Protein AF-A0A132MVW5-F1 (afdb_monomer)

Secondary structure (DSSP, 8-state):
--HHHHHHHHHHHHHHHHHHHT----------TTT---SPPPHHHHHIIIIIHHHHHHHHHHHHHHHHHHHT-PPP-TTS---SPP--TT--SS-HHHHHHTPPPPS---------

Organism: NCBI:txid1469144

Radius of gyration: 46.44 Å; Cα contacts (8 Å, |Δi|>4): 13; chains: 1; bounding box: 76×49×119 Å

Structure (mmCIF, N/CA/C/O backbone):
data_AF-A0A132MVW5-F1
#
_entry.id   AF-A0A132MVW5-F1
#
loop_
_atom_site.group_PDB
_atom_site.id
_atom_site.type_symbol
_atom_site.label_atom_id
_atom_site.label_alt_id
_atom_site.label_comp_id
_atom_site.label_asym_id
_atom_site.label_entity_id
_atom_site.label_seq_id
_atom_site.pdbx_PDB_ins_code
_atom_site.Cartn_x
_atom_site.Cartn_y
_atom_site.Cartn_z
_atom_site.occupancy
_atom_site.B_iso_or_equiv
_atom_site.auth_seq_id
_atom_site.auth_comp_id
_atom_site.auth_asym_id
_atom_site.auth_atom_id
_atom_site.pdbx_PDB_model_num
ATOM 1 N N . MET A 1 1 ? 34.521 35.990 -71.443 1.00 56.56 1 MET A N 1
ATOM 2 C CA . MET A 1 1 ? 35.050 36.229 -70.077 1.00 56.56 1 MET A CA 1
ATOM 3 C C . MET A 1 1 ? 36.334 37.039 -70.180 1.00 56.56 1 MET A C 1
ATOM 5 O O . MET A 1 1 ? 37.123 36.761 -71.072 1.00 56.56 1 MET A O 1
ATOM 9 N N . THR A 1 2 ? 36.550 38.040 -69.322 1.00 71.19 2 THR A N 1
ATOM 10 C CA . THR A 1 2 ? 37.822 38.785 -69.290 1.00 71.19 2 THR A CA 1
ATOM 11 C C . THR A 1 2 ? 38.883 37.978 -68.530 1.00 71.19 2 THR A C 1
ATOM 13 O O . THR A 1 2 ? 38.567 37.282 -67.565 1.00 71.19 2 THR A O 1
ATOM 16 N N . THR A 1 3 ? 40.149 38.067 -68.938 1.00 74.81 3 THR A N 1
ATOM 17 C CA . THR A 1 3 ? 41.284 37.317 -68.356 1.00 74.81 3 THR A CA 1
ATOM 18 C C . THR A 1 3 ? 41.433 37.502 -66.839 1.00 74.81 3 THR A C 1
ATOM 20 O O . THR A 1 3 ? 41.779 36.563 -66.124 1.00 74.81 3 THR A O 1
ATOM 23 N N . ARG A 1 4 ? 41.075 38.682 -66.314 1.00 80.12 4 ARG A N 1
ATOM 24 C CA . ARG A 1 4 ? 41.049 38.977 -64.868 1.00 80.12 4 ARG A CA 1
ATOM 25 C C . ARG A 1 4 ? 40.027 38.139 -64.093 1.00 80.12 4 ARG A C 1
ATOM 27 O O . ARG A 1 4 ? 40.297 37.761 -62.957 1.00 80.12 4 ARG A O 1
ATOM 34 N N . ASN A 1 5 ? 38.883 37.825 -64.697 1.00 79.88 5 ASN A N 1
ATOM 35 C CA . ASN A 1 5 ? 37.857 37.007 -64.051 1.00 79.88 5 ASN A CA 1
ATOM 36 C C . ASN A 1 5 ? 38.254 35.522 -64.052 1.00 79.88 5 ASN A C 1
ATOM 38 O O . ASN A 1 5 ? 37.973 34.826 -63.082 1.00 79.88 5 ASN A O 1
ATOM 42 N N . ALA A 1 6 ? 38.975 35.066 -65.083 1.00 84.06 6 ALA A N 1
ATOM 43 C CA . ALA A 1 6 ? 39.521 33.708 -65.143 1.00 84.06 6 ALA A CA 1
ATOM 44 C C . ALA A 1 6 ? 40.602 33.465 -64.071 1.00 84.06 6 ALA A C 1
ATOM 46 O O . ALA A 1 6 ? 40.559 32.452 -63.381 1.00 84.06 6 ALA A O 1
ATOM 47 N N . LEU A 1 7 ? 41.516 34.422 -63.862 1.00 87.00 7 LEU A N 1
ATOM 48 C CA . LEU A 1 7 ? 42.544 34.338 -62.811 1.00 87.00 7 LEU A CA 1
ATOM 49 C C . LEU A 1 7 ? 41.946 34.300 -61.398 1.00 87.00 7 LEU A C 1
ATOM 51 O O . LEU A 1 7 ? 42.381 33.514 -60.561 1.00 87.00 7 LEU A O 1
ATOM 55 N N . ARG A 1 8 ? 40.916 35.112 -61.132 1.00 88.81 8 ARG A N 1
ATOM 56 C CA . ARG A 1 8 ? 40.212 35.105 -59.839 1.00 88.81 8 ARG A CA 1
ATOM 57 C C . ARG A 1 8 ? 39.484 33.786 -59.597 1.00 88.81 8 ARG A C 1
ATOM 59 O O . ARG A 1 8 ? 39.580 33.241 -58.504 1.00 88.81 8 ARG A O 1
ATOM 66 N N . ALA A 1 9 ? 38.809 33.256 -60.618 1.00 88.56 9 ALA A N 1
ATOM 67 C CA . ALA A 1 9 ? 38.153 31.956 -60.531 1.00 88.56 9 ALA A CA 1
ATOM 68 C C . ALA A 1 9 ? 39.164 30.831 -60.263 1.00 88.56 9 ALA A C 1
ATOM 70 O O . ALA A 1 9 ? 38.914 29.993 -59.404 1.00 88.56 9 ALA A O 1
ATOM 71 N N . ALA A 1 10 ? 40.325 30.855 -60.926 1.00 87.12 10 ALA A N 1
ATOM 72 C CA . ALA A 1 10 ? 41.385 29.872 -60.719 1.00 87.12 10 ALA A CA 1
ATOM 73 C C . ALA A 1 10 ? 41.960 29.917 -59.295 1.00 87.12 10 ALA A C 1
ATOM 75 O O . ALA A 1 10 ? 42.135 28.869 -58.684 1.00 87.12 10 ALA A O 1
ATOM 76 N N . VAL A 1 11 ? 42.194 31.108 -58.735 1.00 92.12 11 VAL A N 1
ATOM 77 C CA . VAL A 1 11 ? 42.669 31.258 -57.347 1.00 92.12 11 VAL A CA 1
ATOM 78 C C . VAL A 1 11 ? 41.636 30.753 -56.338 1.00 92.12 11 VAL A C 1
ATOM 80 O O . VAL A 1 11 ? 42.003 30.067 -55.389 1.00 92.12 11 VAL A O 1
ATOM 83 N N . VAL A 1 12 ? 40.347 31.040 -56.547 1.00 91.31 12 VAL A N 1
ATOM 84 C 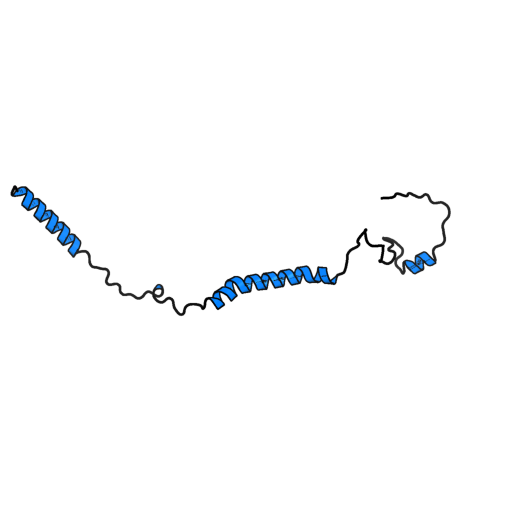CA . VAL A 1 12 ? 39.275 30.565 -55.655 1.00 91.31 12 VAL A CA 1
ATOM 85 C C . VAL A 1 12 ? 39.130 29.045 -55.727 1.00 91.31 12 VAL A C 1
ATOM 87 O O . VAL A 1 12 ? 39.043 28.395 -54.689 1.00 91.31 12 VAL A O 1
ATOM 90 N N . LEU A 1 13 ? 39.164 28.469 -56.931 1.00 90.62 13 LEU A N 1
ATOM 91 C CA . LEU A 1 13 ? 39.148 27.017 -57.121 1.00 90.62 13 LEU A CA 1
ATOM 92 C C . LEU A 1 13 ? 40.379 26.347 -56.509 1.00 90.62 13 LEU A C 1
ATOM 94 O O . LEU A 1 13 ? 40.232 25.329 -55.842 1.00 90.62 13 LEU A O 1
ATOM 98 N N . ALA A 1 14 ? 41.569 26.928 -56.676 1.00 90.50 14 ALA A N 1
ATOM 99 C CA . ALA A 1 14 ? 42.797 26.400 -56.090 1.00 90.50 14 ALA A CA 1
ATOM 100 C C . ALA A 1 14 ? 42.767 26.469 -54.556 1.00 90.50 14 ALA A C 1
ATOM 102 O O . ALA A 1 14 ? 43.131 25.502 -53.895 1.00 90.50 14 ALA A O 1
ATOM 103 N N . GLY A 1 15 ? 42.280 27.576 -53.986 1.00 89.38 15 GLY A N 1
ATOM 104 C CA . GLY A 1 15 ? 42.113 27.731 -52.541 1.00 89.38 15 GLY A CA 1
ATOM 105 C C . GLY A 1 15 ? 41.093 26.752 -51.961 1.00 89.38 15 GLY A C 1
ATOM 106 O O . GLY A 1 15 ? 41.371 26.098 -50.962 1.00 89.38 15 GLY A O 1
ATOM 107 N N . ALA A 1 16 ? 39.938 26.590 -52.611 1.00 86.88 16 ALA A N 1
ATOM 108 C CA . ALA A 1 16 ? 38.923 25.624 -52.195 1.00 86.88 16 ALA A CA 1
ATOM 109 C C . ALA A 1 16 ? 39.427 24.176 -52.310 1.00 86.88 16 ALA A C 1
ATOM 111 O O . ALA A 1 16 ? 39.221 23.384 -51.392 1.00 86.88 16 ALA A O 1
ATOM 112 N N . ALA A 1 17 ? 40.131 23.844 -53.396 1.00 87.44 17 ALA A N 1
ATOM 113 C CA . ALA A 1 17 ? 40.730 22.528 -53.586 1.00 87.44 17 ALA A CA 1
ATOM 114 C C . ALA A 1 17 ? 41.814 22.234 -52.539 1.00 87.44 17 ALA A C 1
ATOM 116 O O . ALA A 1 17 ? 41.859 21.127 -52.011 1.00 87.44 17 ALA A O 1
ATOM 117 N N . LEU A 1 18 ? 42.648 23.219 -52.189 1.00 86.50 18 LEU A N 1
ATOM 118 C CA . LEU A 1 18 ? 43.679 23.062 -51.164 1.00 86.50 18 LEU A CA 1
ATOM 119 C C . LEU A 1 18 ? 43.066 22.877 -49.768 1.00 86.50 18 LEU A C 1
ATOM 121 O O . LEU A 1 18 ? 43.490 21.995 -49.027 1.00 86.50 18 LEU A O 1
ATOM 125 N N . SER A 1 19 ? 42.032 23.652 -49.428 1.00 84.25 19 SER A N 1
ATOM 126 C CA . SER A 1 19 ? 41.292 23.498 -48.169 1.00 84.25 19 SER A CA 1
ATOM 127 C C . SER A 1 19 ? 40.604 22.136 -48.070 1.00 84.25 19 SER A C 1
ATOM 129 O O . SER A 1 19 ? 40.644 21.503 -47.018 1.00 84.25 19 SER A O 1
ATOM 131 N N . ALA A 1 20 ? 40.017 21.655 -49.169 1.00 82.94 20 ALA A N 1
ATOM 132 C CA . ALA A 1 20 ? 39.430 20.321 -49.229 1.00 82.94 20 ALA A CA 1
ATOM 133 C C . ALA A 1 20 ? 40.499 19.221 -49.098 1.00 82.94 20 ALA A C 1
ATOM 135 O O . ALA A 1 20 ? 40.275 18.241 -48.397 1.00 82.94 20 ALA A O 1
ATOM 136 N N . ALA A 1 21 ? 41.678 19.400 -49.703 1.00 79.75 21 ALA A N 1
ATOM 137 C CA . ALA A 1 21 ? 42.785 18.445 -49.618 1.00 79.75 21 ALA A CA 1
ATOM 138 C C . ALA A 1 21 ? 43.428 18.364 -48.220 1.00 79.75 21 ALA A C 1
ATOM 140 O O . ALA A 1 21 ? 43.995 17.333 -47.873 1.00 79.75 21 ALA A O 1
ATOM 141 N N . MET A 1 22 ? 43.334 19.426 -47.414 1.00 82.00 22 MET A N 1
ATOM 142 C CA . MET A 1 22 ? 43.801 19.447 -46.019 1.00 82.00 22 MET A CA 1
ATOM 143 C C . MET A 1 22 ? 42.776 18.854 -45.035 1.00 82.00 22 MET A C 1
ATOM 145 O O . MET A 1 22 ? 43.085 18.677 -43.857 1.00 82.00 22 MET A O 1
ATOM 149 N N . THR A 1 23 ? 41.562 18.528 -45.499 1.00 78.00 23 THR A N 1
ATOM 150 C CA . THR A 1 23 ? 40.564 17.790 -44.718 1.00 78.00 23 THR A CA 1
ATOM 151 C C . THR A 1 23 ? 40.891 16.296 -44.792 1.00 78.00 23 THR A C 1
ATOM 153 O O . THR A 1 23 ? 40.459 15.556 -45.672 1.00 78.00 23 THR A O 1
ATOM 156 N N . SER A 1 24 ? 41.738 15.832 -43.876 1.00 70.00 24 SER A N 1
ATOM 157 C CA . SER A 1 24 ? 41.911 14.394 -43.671 1.00 70.00 24 SER A CA 1
ATOM 158 C C . SER A 1 24 ? 40.653 13.854 -42.982 1.00 70.00 24 SER A C 1
ATOM 160 O O . SER A 1 24 ? 40.284 14.387 -41.932 1.00 70.00 24 SER A O 1
ATOM 162 N N . PRO A 1 25 ? 39.979 12.814 -43.509 1.00 73.44 25 PRO A N 1
ATOM 163 C CA . PRO A 1 25 ? 38.924 12.155 -42.751 1.00 73.44 25 PRO A CA 1
ATOM 164 C C . PRO A 1 25 ? 39.531 11.587 -41.462 1.00 73.44 25 PRO A C 1
ATOM 166 O O . PRO A 1 25 ? 40.652 11.073 -41.459 1.00 73.44 25 PRO A O 1
ATOM 169 N N . ALA A 1 26 ? 38.804 11.693 -40.350 1.00 69.81 26 ALA A N 1
ATOM 170 C CA . ALA A 1 26 ? 39.217 11.086 -39.094 1.00 69.81 26 ALA A CA 1
ATOM 171 C C . ALA A 1 26 ? 39.155 9.557 -39.242 1.00 69.81 26 ALA A C 1
ATOM 173 O O . ALA A 1 26 ? 38.108 8.944 -39.061 1.00 69.81 26 ALA A O 1
ATOM 174 N N . PHE A 1 27 ? 40.280 8.931 -39.591 1.00 66.12 27 PHE A N 1
ATOM 175 C CA . PHE A 1 27 ? 40.445 7.474 -39.641 1.00 66.12 27 PHE A CA 1
ATOM 176 C C . PHE A 1 27 ? 40.552 6.863 -38.230 1.00 66.12 27 PHE A C 1
ATOM 178 O O . PHE A 1 27 ? 41.430 6.049 -37.951 1.00 66.12 27 PHE A O 1
ATOM 185 N N . ALA A 1 28 ? 39.670 7.264 -37.316 1.00 64.25 28 ALA A N 1
ATOM 186 C CA . ALA A 1 28 ? 39.568 6.690 -35.984 1.00 64.25 28 ALA A CA 1
ATOM 187 C C . ALA A 1 28 ? 38.532 5.560 -36.008 1.00 64.25 28 ALA A C 1
ATOM 189 O O . ALA A 1 28 ? 37.385 5.743 -35.626 1.00 64.25 28 ALA A O 1
ATOM 190 N N . LEU A 1 29 ? 38.941 4.371 -36.459 1.00 64.44 29 LEU A N 1
ATOM 191 C CA . LEU A 1 29 ? 38.197 3.124 -36.223 1.00 64.44 29 LEU A CA 1
ATOM 192 C C . LEU A 1 29 ? 38.550 2.544 -34.837 1.00 64.44 29 LEU A C 1
ATOM 194 O O . LEU A 1 29 ? 38.825 1.349 -34.691 1.00 64.44 29 LEU A O 1
ATOM 198 N N . VAL A 1 30 ? 38.606 3.411 -33.824 1.00 70.19 30 VAL A N 1
ATOM 199 C CA . VAL A 1 30 ? 38.718 2.996 -32.423 1.00 70.19 30 VAL A CA 1
ATOM 200 C C . VAL A 1 30 ? 37.324 2.534 -32.033 1.00 70.19 30 VAL A C 1
ATOM 202 O O . VAL A 1 30 ? 36.421 3.360 -31.991 1.00 70.19 30 VAL A O 1
ATOM 205 N N . ARG A 1 31 ? 37.141 1.221 -31.837 1.00 72.69 31 ARG A N 1
ATOM 206 C CA . ARG A 1 31 ? 35.920 0.723 -31.196 1.00 72.69 31 ARG A CA 1
ATOM 207 C C . ARG A 1 31 ? 35.940 1.288 -29.785 1.00 72.69 31 ARG A C 1
ATOM 209 O O . ARG A 1 31 ? 36.885 1.005 -29.049 1.00 72.69 31 ARG A O 1
ATOM 216 N N . ASP A 1 32 ? 34.974 2.137 -29.481 1.00 75.75 32 ASP A N 1
ATOM 217 C CA . ASP A 1 32 ? 34.756 2.630 -28.130 1.00 75.75 32 ASP A CA 1
ATOM 218 C C . ASP A 1 32 ? 34.055 1.534 -27.320 1.00 75.75 32 ASP A C 1
ATOM 220 O O . ASP A 1 32 ? 33.314 0.725 -27.879 1.00 75.75 32 ASP A O 1
ATOM 224 N N . ASP A 1 33 ? 34.240 1.500 -26.002 1.00 71.69 33 ASP A N 1
ATOM 225 C CA . ASP A 1 33 ? 33.496 0.564 -25.145 1.00 71.69 33 ASP A CA 1
ATOM 226 C C . ASP A 1 33 ? 31.978 0.849 -25.203 1.00 71.69 33 ASP A C 1
ATOM 228 O O . ASP A 1 33 ? 31.163 -0.009 -24.876 1.00 71.69 33 ASP A O 1
ATOM 232 N N . GLY A 1 34 ? 31.584 2.040 -25.674 1.00 73.00 34 GLY A N 1
ATOM 233 C CA . GLY A 1 34 ? 30.204 2.384 -26.020 1.00 73.00 34 GLY A CA 1
ATOM 234 C C . GLY A 1 34 ? 29.680 1.777 -27.332 1.00 73.00 34 GLY A C 1
ATOM 235 O O . GLY A 1 34 ? 28.466 1.787 -27.540 1.00 73.00 34 GLY A O 1
ATOM 236 N N . ASP A 1 35 ? 30.550 1.241 -28.199 1.00 81.00 35 ASP A N 1
ATOM 237 C CA . ASP A 1 35 ? 30.164 0.576 -29.456 1.00 81.00 35 ASP A CA 1
ATOM 238 C C . ASP A 1 35 ? 29.753 -0.890 -29.249 1.00 81.00 35 ASP A C 1
ATOM 240 O O . ASP A 1 35 ? 29.060 -1.456 -30.100 1.00 81.00 35 ASP A O 1
ATOM 244 N N . ASP A 1 36 ? 30.168 -1.518 -28.143 1.00 83.12 36 ASP A N 1
ATOM 245 C CA . ASP A 1 36 ? 29.692 -2.843 -27.747 1.00 83.12 36 ASP A CA 1
ATOM 246 C C . ASP A 1 36 ? 28.553 -2.686 -26.727 1.00 83.12 36 ASP A C 1
ATOM 248 O O . ASP A 1 36 ? 28.802 -2.448 -25.543 1.00 83.12 36 ASP A O 1
ATOM 252 N N . PRO A 1 37 ? 27.278 -2.833 -27.139 1.00 76.25 37 PRO A N 1
ATOM 253 C CA . PRO A 1 37 ? 26.153 -2.734 -26.212 1.00 76.25 37 PRO A CA 1
ATOM 254 C C . PRO A 1 37 ? 26.128 -3.882 -25.186 1.00 76.25 37 PRO A C 1
ATOM 256 O O . PRO A 1 37 ? 25.240 -3.922 -24.329 1.00 76.25 37 PRO A O 1
ATOM 259 N N . GLY A 1 38 ? 27.062 -4.836 -25.273 1.00 82.38 38 GLY A N 1
ATOM 260 C CA . GLY A 1 38 ? 27.092 -6.027 -24.452 1.00 82.38 38 GLY A CA 1
ATOM 261 C C . GLY A 1 38 ? 25.884 -6.919 -24.719 1.00 82.38 38 GLY A C 1
ATOM 262 O O . GLY A 1 38 ? 25.165 -6.807 -25.717 1.00 82.38 38 GLY A O 1
ATOM 263 N N . ARG A 1 39 ? 25.635 -7.858 -23.804 1.00 88.81 39 ARG A N 1
ATOM 264 C CA . ARG A 1 39 ? 24.453 -8.715 -23.897 1.00 88.81 39 ARG A CA 1
ATOM 265 C C . ARG A 1 39 ? 23.211 -7.909 -23.494 1.00 88.81 39 ARG A C 1
ATOM 267 O O . ARG A 1 39 ? 23.143 -7.482 -22.342 1.00 88.81 39 ARG A O 1
ATOM 274 N N . PRO A 1 40 ? 22.207 -7.748 -24.378 1.00 84.50 40 PRO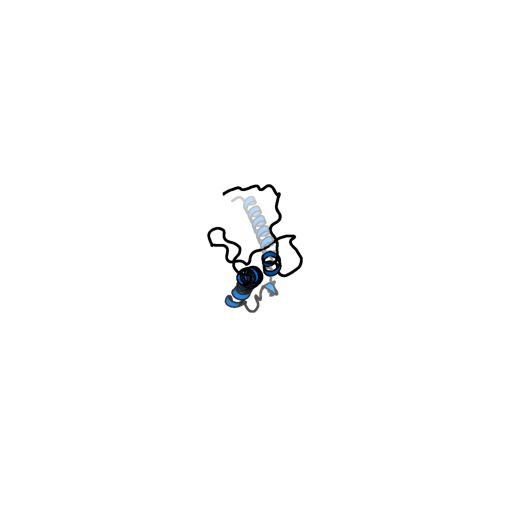 A N 1
ATOM 275 C CA . PRO A 1 40 ? 21.008 -7.000 -24.036 1.00 84.50 40 PRO A CA 1
ATOM 276 C C . PRO A 1 40 ? 20.248 -7.707 -22.913 1.00 84.50 40 PRO A C 1
ATOM 278 O O . PRO A 1 40 ? 20.077 -8.931 -22.929 1.00 84.50 40 PRO A O 1
ATOM 281 N N . MET A 1 41 ? 19.776 -6.925 -21.944 1.00 90.19 41 MET A N 1
ATOM 282 C CA . MET A 1 41 ? 18.937 -7.428 -20.864 1.00 90.19 41 MET A CA 1
ATOM 283 C C . MET A 1 41 ? 17.598 -7.913 -21.442 1.00 90.19 41 MET A C 1
ATOM 285 O O . MET A 1 41 ? 16.953 -7.172 -22.194 1.00 90.19 41 MET A O 1
ATOM 289 N N . PRO A 1 42 ? 17.147 -9.137 -21.122 1.00 95.25 42 PRO A N 1
ATOM 290 C CA . PRO A 1 42 ? 15.862 -9.614 -21.603 1.00 95.25 42 PRO A CA 1
ATOM 291 C C . PRO A 1 42 ? 14.737 -8.732 -21.050 1.00 95.25 42 PRO A C 1
ATOM 293 O O . PRO A 1 42 ? 14.681 -8.438 -19.857 1.00 95.25 42 PRO A O 1
ATOM 296 N N . VAL A 1 43 ? 13.801 -8.340 -21.920 1.00 94.62 43 VAL A N 1
ATOM 297 C CA . VAL A 1 43 ? 12.699 -7.416 -21.582 1.00 94.62 43 VAL A CA 1
ATOM 298 C C . VAL A 1 43 ? 11.896 -7.899 -20.372 1.00 94.62 43 VAL A C 1
ATOM 300 O O . VAL A 1 43 ? 11.505 -7.098 -19.529 1.00 94.62 43 VAL A O 1
ATOM 303 N N . GLY A 1 44 ? 11.687 -9.213 -20.251 1.00 96.69 44 GLY A N 1
ATOM 304 C CA . GLY A 1 44 ? 10.996 -9.796 -19.101 1.00 96.69 44 GLY A CA 1
ATOM 305 C C . GLY A 1 44 ? 11.719 -9.539 -17.777 1.00 96.69 44 GLY A C 1
ATOM 306 O O . GLY A 1 44 ? 11.074 -9.197 -16.792 1.00 96.69 44 GLY A O 1
ATOM 307 N N . GLU A 1 45 ? 13.048 -9.634 -17.756 1.00 95.50 45 GLU A N 1
ATOM 308 C CA . GLU A 1 45 ? 13.842 -9.352 -16.558 1.00 95.50 45 GLU A CA 1
ATOM 309 C C . GLU A 1 45 ? 13.797 -7.862 -16.212 1.00 95.50 45 GLU A C 1
ATOM 311 O O . GLU A 1 45 ? 13.578 -7.510 -15.055 1.00 95.50 45 GLU A O 1
ATOM 316 N N . ALA A 1 46 ? 13.895 -6.982 -17.213 1.00 95.31 46 ALA A N 1
ATOM 317 C CA . ALA A 1 46 ? 13.751 -5.545 -17.000 1.00 95.31 46 ALA A CA 1
ATOM 318 C C . ALA A 1 46 ? 12.379 -5.210 -16.389 1.00 95.31 46 ALA A C 1
ATOM 320 O O . ALA A 1 46 ? 12.299 -4.486 -15.399 1.00 95.31 46 ALA A O 1
ATOM 321 N N . LEU A 1 47 ? 11.295 -5.789 -16.909 1.00 97.69 47 LEU A N 1
ATOM 322 C CA . LEU A 1 47 ? 9.955 -5.595 -16.349 1.00 97.69 47 LEU A CA 1
ATOM 323 C C . LEU A 1 47 ? 9.833 -6.148 -14.922 1.00 97.69 47 LEU A C 1
ATOM 325 O O . LEU A 1 47 ? 9.253 -5.491 -14.060 1.00 97.69 47 LEU A O 1
ATOM 329 N N . LEU A 1 48 ? 10.394 -7.323 -14.634 1.00 96.94 48 LEU A N 1
ATOM 330 C CA . LEU A 1 48 ? 10.363 -7.889 -13.283 1.00 96.94 48 LEU A CA 1
ATOM 331 C C . LEU A 1 48 ? 11.105 -7.013 -12.271 1.00 96.94 48 LEU A C 1
ATOM 333 O O . LEU A 1 48 ? 10.624 -6.836 -11.154 1.00 96.94 48 LEU A O 1
ATOM 337 N N . ILE A 1 49 ? 12.236 -6.426 -12.653 1.00 97.19 49 ILE A N 1
ATOM 338 C CA . ILE A 1 49 ? 12.988 -5.543 -11.762 1.00 97.19 49 ILE A CA 1
ATOM 339 C C . ILE A 1 49 ? 12.283 -4.191 -11.625 1.00 97.19 49 ILE A C 1
ATOM 341 O O . ILE A 1 49 ? 11.974 -3.770 -10.515 1.00 97.19 49 ILE A O 1
ATOM 345 N N . PHE A 1 50 ? 11.983 -3.517 -12.736 1.00 96.31 50 PHE A N 1
ATOM 346 C CA . PHE A 1 50 ? 11.497 -2.135 -12.708 1.00 96.31 50 PHE A CA 1
ATOM 347 C C . PHE A 1 50 ? 9.997 -1.996 -12.425 1.00 96.31 50 PHE A C 1
ATOM 349 O O . PHE A 1 50 ? 9.558 -0.917 -12.041 1.00 96.31 50 PHE A O 1
ATOM 356 N N . VAL A 1 51 ? 9.209 -3.063 -12.573 1.00 97.94 51 VAL A N 1
ATOM 357 C CA . VAL A 1 51 ? 7.770 -3.075 -12.249 1.00 97.94 51 VAL A CA 1
ATOM 358 C C . VAL A 1 51 ? 7.467 -4.084 -11.149 1.00 97.94 51 VAL A C 1
ATOM 360 O O . VAL A 1 51 ? 6.766 -3.760 -10.192 1.00 97.94 51 VAL A O 1
ATOM 363 N N . GLY A 1 52 ? 8.033 -5.289 -11.238 1.00 98.44 52 GLY A N 1
ATOM 364 C CA . GLY A 1 52 ? 7.793 -6.345 -10.255 1.00 98.44 52 GLY A CA 1
ATOM 365 C C . GLY A 1 52 ? 8.285 -5.984 -8.853 1.00 98.44 52 GLY A C 1
ATOM 366 O O . GLY A 1 52 ? 7.516 -6.127 -7.905 1.00 98.44 52 GLY A O 1
ATOM 367 N N . VAL A 1 53 ? 9.508 -5.459 -8.698 1.00 98.38 53 VAL A N 1
ATOM 368 C CA . VAL A 1 53 ? 10.036 -5.069 -7.373 1.00 98.38 53 VAL A CA 1
ATOM 369 C C . VAL A 1 53 ? 9.205 -3.949 -6.729 1.00 98.38 53 VAL A C 1
ATOM 371 O O . VAL A 1 53 ? 8.798 -4.128 -5.578 1.00 98.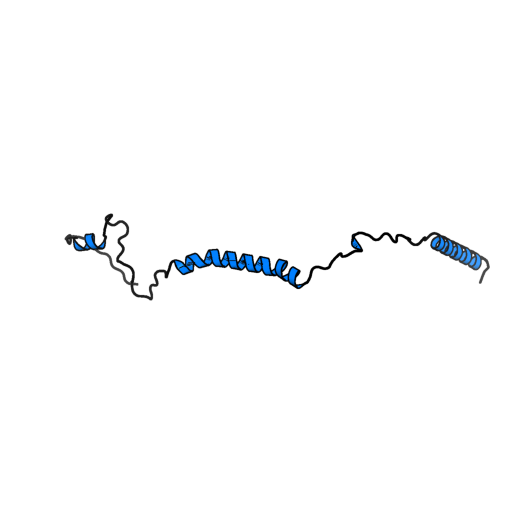38 53 VAL A O 1
ATOM 374 N N . PRO A 1 54 ? 8.864 -2.839 -7.421 1.00 98.38 54 PRO A N 1
ATOM 375 C CA . PRO A 1 54 ? 7.974 -1.825 -6.855 1.00 98.38 54 PRO A CA 1
ATOM 376 C C . PRO A 1 54 ? 6.598 -2.364 -6.453 1.00 98.38 54 PRO A C 1
ATOM 378 O O . PRO A 1 54 ? 6.113 -2.048 -5.367 1.00 98.38 54 PRO A O 1
ATOM 381 N N . VAL A 1 55 ? 5.979 -3.207 -7.289 1.00 98.69 55 VAL A N 1
ATOM 382 C CA . VAL A 1 55 ? 4.675 -3.818 -6.982 1.00 98.69 55 VAL A CA 1
ATOM 383 C C . VAL A 1 55 ? 4.779 -4.749 -5.776 1.00 98.69 55 VAL A C 1
ATOM 385 O O . VAL A 1 55 ? 3.943 -4.679 -4.878 1.00 98.69 55 VAL A O 1
ATOM 388 N N . ALA A 1 56 ? 5.813 -5.587 -5.709 1.00 98.56 56 ALA A N 1
ATOM 389 C CA . ALA A 1 56 ? 6.040 -6.478 -4.577 1.00 98.56 56 ALA A CA 1
ATOM 390 C C . ALA A 1 56 ? 6.218 -5.687 -3.274 1.00 98.56 56 ALA A C 1
ATOM 392 O O . ALA A 1 56 ? 5.580 -6.005 -2.271 1.00 98.56 56 ALA A O 1
ATOM 393 N N . LEU A 1 57 ? 7.020 -4.619 -3.300 1.00 98.62 57 LEU A N 1
ATOM 394 C CA . LEU A 1 57 ? 7.220 -3.747 -2.145 1.00 98.62 57 LEU A CA 1
ATOM 395 C C . LEU A 1 57 ? 5.906 -3.088 -1.707 1.00 98.62 57 LEU A C 1
ATOM 397 O O . LEU A 1 57 ? 5.583 -3.093 -0.519 1.00 98.62 57 LEU A O 1
ATOM 401 N N . PHE A 1 58 ? 5.122 -2.574 -2.658 1.00 98.50 58 PHE A N 1
ATOM 402 C CA . PHE A 1 58 ? 3.807 -2.003 -2.381 1.00 98.50 58 PHE A CA 1
ATOM 403 C C . PHE A 1 58 ? 2.876 -3.015 -1.706 1.00 98.50 58 PHE A C 1
ATOM 405 O O . PHE A 1 58 ? 2.267 -2.701 -0.684 1.00 98.50 58 PHE A O 1
ATOM 412 N N . LEU A 1 59 ? 2.793 -4.240 -2.233 1.00 98.62 59 LEU A N 1
ATOM 413 C CA . LEU A 1 59 ? 1.945 -5.291 -1.672 1.00 98.62 59 LEU A CA 1
ATOM 414 C C . LEU A 1 59 ? 2.398 -5.706 -0.273 1.00 98.62 59 LEU A C 1
ATOM 416 O O . LEU A 1 59 ? 1.558 -5.853 0.611 1.00 98.62 59 LEU A O 1
ATOM 420 N N . ILE A 1 60 ? 3.708 -5.842 -0.045 1.00 98.69 60 ILE A N 1
ATOM 421 C CA . ILE A 1 60 ? 4.265 -6.150 1.278 1.00 98.69 60 ILE A CA 1
ATOM 422 C C . ILE A 1 60 ? 3.870 -5.062 2.278 1.00 98.69 60 ILE A C 1
ATOM 424 O O . ILE A 1 60 ? 3.337 -5.372 3.341 1.00 98.69 60 ILE A O 1
ATOM 428 N N . ILE A 1 61 ? 4.081 -3.789 1.934 1.00 98.31 61 ILE A N 1
ATOM 429 C CA . ILE A 1 61 ? 3.740 -2.665 2.814 1.00 98.31 61 ILE A CA 1
ATOM 430 C C . ILE A 1 61 ? 2.232 -2.621 3.067 1.00 98.31 61 ILE A C 1
ATOM 432 O O . ILE A 1 61 ? 1.804 -2.538 4.217 1.00 98.31 61 ILE A O 1
ATOM 436 N N . SER A 1 62 ? 1.417 -2.720 2.014 1.00 98.12 62 SER A N 1
ATOM 437 C CA . SER A 1 62 ? -0.040 -2.729 2.137 1.00 98.12 62 SER A CA 1
ATOM 438 C C . SER A 1 62 ? -0.509 -3.862 3.044 1.00 98.12 62 SER A C 1
ATOM 440 O O . SER A 1 62 ? -1.353 -3.640 3.907 1.00 98.12 62 SER A O 1
ATOM 442 N N . LEU A 1 63 ? 0.052 -5.062 2.897 1.00 97.88 63 LEU A N 1
ATOM 443 C CA . LEU A 1 63 ? -0.292 -6.201 3.735 1.00 97.88 63 LEU A CA 1
ATOM 444 C C . LEU A 1 63 ? 0.098 -5.946 5.195 1.00 97.88 63 LEU A C 1
ATOM 446 O O . LEU A 1 63 ? -0.740 -6.092 6.082 1.00 97.88 63 LEU A O 1
ATOM 450 N N . LEU A 1 64 ? 1.334 -5.509 5.447 1.00 97.62 64 LEU A N 1
ATOM 451 C CA . LEU A 1 64 ? 1.823 -5.210 6.797 1.00 97.62 64 LEU A CA 1
ATOM 452 C C . LEU A 1 64 ? 0.961 -4.163 7.512 1.00 97.62 64 LEU A C 1
ATOM 454 O O . LEU A 1 64 ? 0.719 -4.278 8.712 1.00 97.62 64 LEU A O 1
ATOM 458 N N . VAL A 1 65 ? 0.470 -3.162 6.781 1.00 96.81 65 VAL A N 1
ATOM 459 C CA . VAL A 1 65 ? -0.365 -2.091 7.336 1.00 96.81 65 VAL A CA 1
ATOM 460 C C . VAL A 1 65 ? -1.814 -2.543 7.534 1.00 96.81 65 VAL A C 1
ATOM 462 O O . VAL A 1 65 ? -2.422 -2.244 8.564 1.00 96.81 65 VAL A O 1
ATOM 465 N N . THR A 1 66 ? -2.396 -3.257 6.570 1.00 96.19 66 THR A N 1
ATOM 466 C CA . THR A 1 66 ? -3.828 -3.583 6.587 1.00 96.19 66 THR A CA 1
ATOM 467 C C . THR A 1 66 ? -4.144 -4.831 7.415 1.00 96.19 66 THR A C 1
ATOM 469 O O . THR A 1 66 ? -5.178 -4.860 8.085 1.00 96.19 66 THR A O 1
ATOM 472 N N . VAL A 1 67 ? -3.261 -5.837 7.455 1.00 96.06 67 VAL A N 1
ATOM 473 C CA . VAL A 1 67 ? -3.505 -7.105 8.174 1.00 96.06 67 VAL A CA 1
ATOM 474 C C . VAL A 1 67 ? -3.845 -6.906 9.654 1.00 96.06 67 VAL A C 1
ATOM 476 O O . VAL A 1 67 ? -4.863 -7.450 10.088 1.00 96.06 67 VAL A O 1
ATOM 479 N N . PRO A 1 68 ? -3.112 -6.102 10.449 1.00 93.19 68 PRO A N 1
ATOM 480 C CA . PRO A 1 68 ? -3.466 -5.894 11.853 1.00 93.19 68 PRO A CA 1
ATOM 481 C C . PRO A 1 68 ? -4.869 -5.307 12.031 1.00 93.19 68 PRO A C 1
ATOM 483 O O . PRO A 1 68 ? -5.571 -5.651 12.980 1.00 93.19 68 PRO A O 1
ATOM 486 N N . SER A 1 69 ? -5.298 -4.432 11.115 1.00 90.19 69 SER A N 1
ATOM 487 C CA . SER A 1 69 ? -6.643 -3.856 11.148 1.00 90.19 69 SER A CA 1
ATOM 488 C C . SER A 1 69 ? -7.724 -4.880 10.808 1.00 90.19 69 SER A C 1
ATOM 490 O O . SER A 1 69 ? -8.822 -4.782 11.346 1.00 90.19 69 SER A O 1
ATOM 492 N N . LEU A 1 70 ? -7.430 -5.841 9.931 1.00 90.44 70 LEU A N 1
ATOM 493 C CA . LEU A 1 70 ? -8.359 -6.914 9.575 1.00 90.44 70 LEU A CA 1
ATOM 494 C C . LEU A 1 70 ? -8.501 -7.937 10.713 1.00 90.44 70 LEU A C 1
ATOM 496 O O . LEU A 1 70 ? -9.600 -8.422 10.962 1.00 90.44 70 LEU A O 1
ATOM 500 N N . VAL A 1 71 ? -7.415 -8.226 11.439 1.00 93.69 71 VAL A N 1
ATOM 501 C CA . VAL A 1 71 ? -7.399 -9.229 12.523 1.00 93.69 71 VAL A CA 1
ATOM 502 C C . VAL A 1 71 ? -8.010 -8.712 13.835 1.00 93.69 71 VAL A C 1
ATOM 504 O O . VAL A 1 71 ? -8.582 -9.494 14.587 1.00 93.69 71 VAL A O 1
ATOM 507 N N . ARG A 1 72 ? -7.937 -7.404 14.129 1.00 88.38 72 ARG A N 1
ATOM 508 C CA . ARG A 1 72 ? -8.414 -6.815 15.405 1.00 88.38 72 ARG A CA 1
ATOM 509 C C . ARG A 1 72 ? -9.935 -6.851 15.622 1.00 88.38 72 ARG A C 1
ATOM 511 O O . ARG A 1 72 ? -10.384 -6.528 16.718 1.00 88.38 72 ARG A O 1
ATOM 518 N N . GLY A 1 73 ? -10.715 -7.259 14.624 1.00 82.25 73 GLY A N 1
ATOM 519 C CA . GLY A 1 73 ? -12.164 -7.402 14.741 1.00 82.25 73 GLY A CA 1
ATOM 520 C C . GLY A 1 73 ? -12.952 -6.090 14.585 1.00 82.25 73 GLY A C 1
ATOM 521 O O . GLY A 1 73 ? -12.377 -5.008 14.418 1.00 82.25 73 GLY A O 1
ATOM 522 N N . PRO A 1 74 ? -14.293 -6.182 14.566 1.00 81.50 74 PRO A N 1
ATOM 523 C CA . PRO A 1 74 ? -15.171 -5.054 14.286 1.00 81.50 74 PRO A CA 1
ATOM 524 C C . PRO A 1 74 ? -15.150 -4.014 15.411 1.00 81.50 74 PRO A C 1
ATOM 526 O O . PRO A 1 74 ? -15.171 -4.336 16.597 1.00 81.50 74 PRO A O 1
ATOM 529 N N . ARG A 1 75 ? -15.156 -2.737 15.021 1.00 83.50 75 ARG A N 1
ATOM 530 C CA . ARG A 1 75 ? -15.358 -1.611 15.944 1.00 83.50 75 ARG A CA 1
ATOM 531 C C . ARG A 1 75 ? -16.836 -1.492 16.314 1.00 83.50 75 ARG A C 1
ATOM 533 O O . ARG A 1 75 ? -17.695 -2.006 15.598 1.00 83.50 75 ARG A O 1
ATOM 540 N N . TYR A 1 76 ? -17.115 -0.784 17.409 1.00 85.19 76 TYR A N 1
ATOM 541 C CA . TYR A 1 76 ? -18.482 -0.448 17.800 1.00 85.19 76 TYR A CA 1
ATOM 542 C C . TYR A 1 76 ? -19.236 0.212 16.637 1.00 85.19 76 TYR A C 1
ATOM 544 O O . TYR A 1 76 ? -18.710 1.096 15.958 1.00 85.19 76 TYR A O 1
ATOM 552 N N . ARG A 1 77 ? -20.460 -0.261 16.413 1.00 87.81 77 ARG A N 1
ATOM 553 C CA . ARG A 1 77 ? -21.355 0.136 15.331 1.00 87.81 77 ARG A CA 1
ATOM 554 C C . ARG A 1 77 ? -22.698 0.495 15.963 1.00 87.81 77 ARG A C 1
ATOM 556 O O . ARG A 1 77 ? -23.321 -0.413 16.499 1.00 87.81 77 ARG A O 1
ATOM 563 N N . PRO A 1 78 ? -23.116 1.774 15.966 1.00 85.31 78 PRO A N 1
ATOM 564 C CA . PRO A 1 78 ? -24.358 2.197 16.622 1.00 85.31 78 PRO A CA 1
ATOM 565 C C . PRO A 1 78 ? -25.629 1.549 16.051 1.00 85.31 78 PRO A C 1
ATOM 567 O O . PRO A 1 78 ? -26.638 1.467 16.740 1.00 85.31 78 PRO A O 1
ATOM 570 N N . ASP A 1 79 ? -25.580 1.107 14.794 1.00 86.69 79 ASP A N 1
ATOM 571 C CA . ASP A 1 79 ? -26.640 0.404 14.064 1.00 86.69 79 ASP A CA 1
ATOM 572 C C . ASP A 1 79 ? -26.777 -1.077 14.456 1.00 86.69 79 ASP A C 1
ATOM 574 O O . ASP A 1 79 ? -27.824 -1.686 14.242 1.00 86.69 79 ASP A O 1
ATOM 578 N N . LEU A 1 80 ? -25.736 -1.658 15.055 1.00 83.00 80 LEU A N 1
ATOM 579 C CA . LEU A 1 80 ? -25.763 -2.993 15.639 1.00 83.00 80 LEU A CA 1
ATOM 580 C C . LEU A 1 80 ? -25.998 -2.877 17.147 1.00 83.00 80 LEU A C 1
ATOM 582 O O . LEU A 1 80 ? -25.391 -2.053 17.827 1.00 83.00 80 LEU A O 1
ATOM 586 N N . GLY A 1 81 ? -26.874 -3.730 17.683 1.00 84.75 81 GLY A N 1
ATOM 587 C CA . GLY A 1 81 ? -27.121 -3.792 19.124 1.00 84.75 81 GLY A CA 1
ATOM 588 C C . GLY A 1 81 ? -25.827 -3.976 19.927 1.00 84.75 81 GLY A C 1
ATOM 589 O O . GLY A 1 81 ? -24.847 -4.554 19.445 1.00 84.75 81 GLY A O 1
ATOM 590 N N . TRP A 1 82 ? -25.819 -3.476 21.164 1.00 84.62 82 TRP A N 1
ATOM 591 C CA . TRP A 1 82 ? -24.657 -3.563 22.047 1.00 84.62 82 TRP A CA 1
ATOM 592 C C . TRP A 1 82 ? -24.329 -5.028 22.370 1.00 84.62 82 TRP A C 1
ATOM 594 O O . TRP A 1 82 ? -25.056 -5.694 23.102 1.00 84.62 82 TRP A O 1
ATOM 604 N N . TRP A 1 83 ? -23.231 -5.528 21.803 1.00 81.31 83 TRP A N 1
ATOM 605 C CA . TRP A 1 83 ? -22.783 -6.921 21.930 1.00 81.31 83 TRP A CA 1
ATOM 606 C C . TRP A 1 83 ? -21.611 -7.097 22.905 1.00 81.31 83 TRP A C 1
ATOM 608 O O . TRP A 1 83 ? -21.225 -8.222 23.217 1.00 81.31 83 TRP A O 1
ATOM 618 N N . ALA A 1 84 ? -21.015 -5.997 23.365 1.00 82.81 84 ALA A N 1
ATOM 619 C CA . ALA A 1 84 ? -19.893 -6.021 24.291 1.00 82.81 84 ALA A CA 1
ATOM 620 C C . ALA A 1 84 ? -20.374 -6.223 25.744 1.00 82.81 84 ALA A C 1
ATOM 622 O O . ALA A 1 84 ? -21.510 -5.879 26.080 1.00 82.81 84 ALA A O 1
ATOM 623 N N . PRO A 1 85 ? -19.529 -6.750 26.645 1.00 78.88 85 PRO A N 1
ATOM 624 C CA . PRO A 1 85 ? -19.846 -6.763 28.070 1.00 78.88 85 PRO A CA 1
ATOM 625 C C . PRO A 1 85 ? -20.047 -5.328 28.601 1.00 78.88 85 PRO A C 1
ATOM 627 O O . PRO A 1 85 ? -19.508 -4.378 28.025 1.00 78.88 85 PRO A O 1
ATOM 630 N N . PRO A 1 86 ? -20.821 -5.135 29.684 1.00 79.56 86 PRO A N 1
ATOM 631 C CA . PRO A 1 86 ? -20.967 -3.827 30.314 1.00 79.56 86 PRO A CA 1
ATOM 632 C C . PRO A 1 86 ? -19.603 -3.318 30.800 1.00 79.56 86 PRO A C 1
ATOM 634 O O . PRO A 1 86 ? -18.857 -4.044 31.456 1.00 79.56 86 PRO A O 1
ATOM 637 N N . VAL A 1 87 ? -19.276 -2.065 30.477 1.00 80.25 87 VAL A N 1
ATOM 638 C CA . VAL A 1 87 ? -17.998 -1.434 30.839 1.00 80.25 87 VAL A CA 1
ATOM 639 C C . VAL A 1 87 ? -18.247 -0.266 31.786 1.00 80.25 87 VAL A C 1
ATOM 641 O O . VAL A 1 87 ? -19.050 0.616 31.489 1.00 80.25 87 VAL A O 1
ATOM 644 N N . TRP A 1 88 ? -17.515 -0.235 32.903 1.00 84.62 88 TRP A N 1
ATOM 645 C CA . TRP A 1 88 ? -17.492 0.887 33.841 1.00 84.62 88 TRP A CA 1
ATOM 646 C C . TRP A 1 88 ? -16.105 1.538 33.844 1.00 84.62 88 TRP A C 1
ATOM 648 O O . TRP A 1 88 ? -15.151 1.019 34.423 1.00 84.62 88 TRP A O 1
ATOM 658 N N . PHE A 1 89 ? -15.985 2.705 33.208 1.00 86.94 89 PHE A N 1
ATOM 659 C CA . PHE A 1 89 ? -14.745 3.484 33.212 1.00 86.94 89 PHE A CA 1
ATOM 660 C C . PHE A 1 89 ? -14.529 4.184 34.560 1.00 86.94 89 PHE A C 1
ATOM 662 O O . PHE A 1 89 ? -15.420 4.875 35.050 1.00 86.94 89 PHE A O 1
ATOM 669 N N . GLY A 1 90 ? -13.348 4.004 35.161 1.00 87.38 90 GLY A N 1
ATOM 670 C CA . GLY A 1 90 ? -13.035 4.546 36.492 1.00 87.38 90 GLY A CA 1
ATOM 671 C C . GLY A 1 90 ? -13.765 3.847 37.647 1.00 87.38 90 GLY A C 1
ATOM 672 O O . GLY A 1 90 ? -13.788 4.375 38.756 1.00 87.38 90 GLY A O 1
ATOM 673 N N . GLY A 1 91 ? -14.381 2.690 37.385 1.00 83.00 91 GLY A N 1
ATOM 674 C CA . GLY A 1 91 ? -15.021 1.862 38.401 1.00 83.00 91 GLY A CA 1
ATOM 675 C C . GLY A 1 91 ? -14.018 1.099 39.279 1.00 83.00 91 GLY A C 1
ATOM 676 O O . GLY A 1 91 ? -12.804 1.193 39.077 1.00 83.00 91 GLY A O 1
ATOM 677 N N . PRO A 1 92 ? -14.516 0.326 40.257 1.00 81.00 92 PRO A N 1
ATOM 678 C CA . PRO A 1 92 ? -13.681 -0.490 41.135 1.00 81.00 92 PRO A CA 1
ATOM 679 C C . PRO A 1 92 ? -12.755 -1.429 40.347 1.00 81.00 92 PRO A C 1
ATOM 681 O O . PRO A 1 92 ? -13.179 -2.054 39.375 1.00 81.00 92 PRO A O 1
ATOM 684 N N .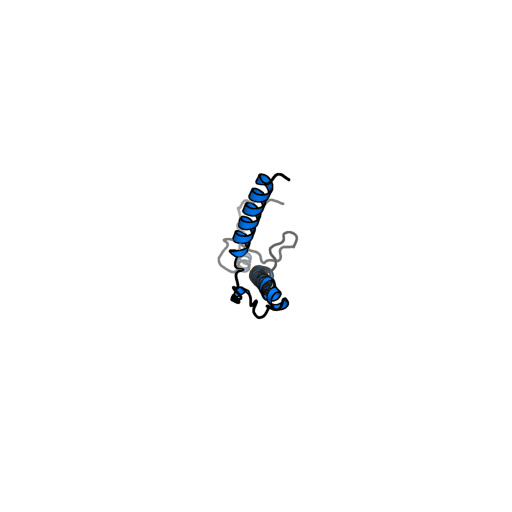 SER A 1 93 ? -11.497 -1.574 40.775 1.00 74.25 93 SER A N 1
ATOM 685 C CA . SER A 1 93 ? -10.564 -2.532 40.171 1.00 74.25 93 SER A CA 1
ATOM 686 C C . SER A 1 93 ? -10.964 -3.961 40.552 1.00 74.25 93 SER A C 1
ATOM 688 O O . SER A 1 93 ? -10.675 -4.414 41.658 1.00 74.25 93 SER A O 1
ATO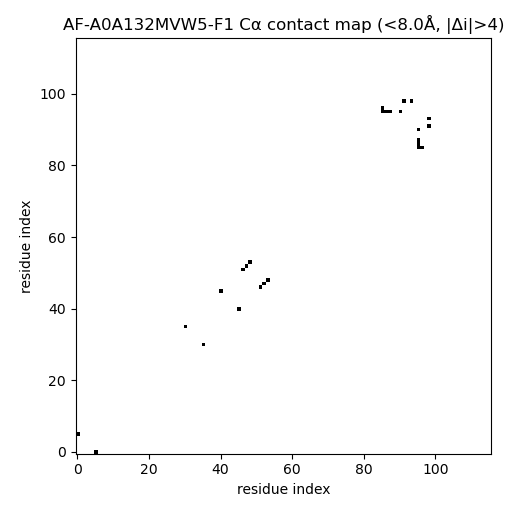M 690 N N . GLY A 1 94 ? -11.661 -4.662 39.657 1.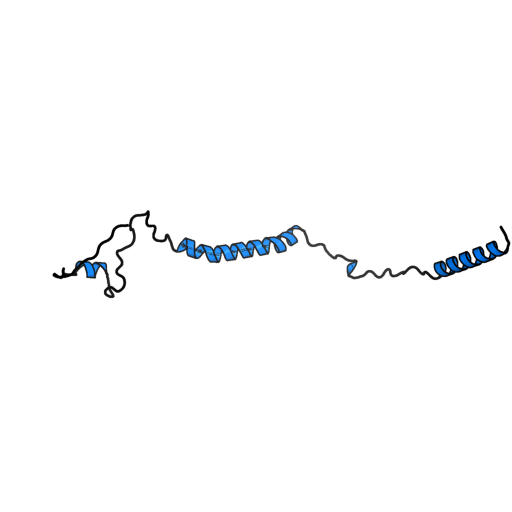00 74.94 94 GLY A N 1
ATOM 691 C CA . GLY A 1 94 ? -12.121 -6.035 39.862 1.00 74.94 94 GLY A CA 1
ATOM 692 C C . GLY A 1 94 ? -13.149 -6.469 38.817 1.00 74.94 94 GLY A C 1
ATOM 693 O O . GLY A 1 94 ? -13.363 -5.782 37.821 1.00 74.94 94 GLY A O 1
ATOM 694 N N . ASP A 1 95 ? -13.790 -7.617 39.043 1.00 81.12 95 ASP A N 1
ATOM 695 C CA . ASP A 1 95 ? -14.910 -8.064 38.211 1.00 81.12 95 ASP A CA 1
ATOM 696 C C . ASP A 1 95 ? -16.094 -7.097 38.371 1.00 81.12 95 ASP A C 1
ATOM 698 O O . ASP A 1 95 ? -16.763 -7.063 39.411 1.00 81.12 95 ASP A O 1
ATOM 702 N N . VAL A 1 96 ? -16.319 -6.295 37.326 1.00 79.50 96 VAL A N 1
ATOM 703 C CA . VAL A 1 96 ? -17.373 -5.277 37.251 1.00 79.50 96 VAL A CA 1
ATOM 704 C C . VAL A 1 96 ? -18.757 -5.912 37.395 1.00 79.50 96 VAL A C 1
ATOM 706 O O . VA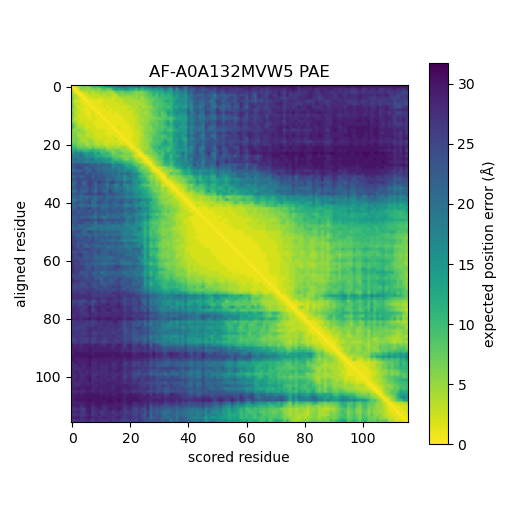L A 1 96 ? -19.619 -5.362 38.077 1.00 79.50 96 VAL A O 1
ATOM 709 N N . ALA A 1 97 ? -18.979 -7.093 36.813 1.00 79.75 97 ALA A N 1
ATOM 710 C CA . ALA A 1 97 ? -20.269 -7.769 36.897 1.00 79.75 97 ALA A CA 1
ATOM 711 C C . ALA A 1 97 ? -20.539 -8.249 38.328 1.00 79.75 97 ALA A C 1
ATOM 713 O O . ALA A 1 97 ? -21.622 -8.023 38.868 1.00 79.75 97 ALA A O 1
ATOM 714 N N . ALA A 1 98 ? -19.533 -8.839 38.979 1.00 81.38 98 ALA A N 1
ATOM 715 C CA . ALA A 1 98 ? -19.648 -9.275 40.368 1.00 81.38 98 ALA A CA 1
ATOM 716 C C . ALA A 1 98 ? -19.778 -8.105 41.358 1.00 81.38 98 ALA A C 1
ATOM 718 O O . ALA A 1 98 ? -20.444 -8.246 42.384 1.00 81.38 98 ALA A O 1
ATOM 719 N N . THR A 1 99 ? -19.155 -6.957 41.077 1.00 82.38 99 THR A N 1
ATOM 720 C CA . THR A 1 99 ? -19.298 -5.752 41.913 1.00 82.38 99 THR A CA 1
ATOM 721 C C . THR A 1 99 ? -20.670 -5.117 41.759 1.00 82.38 99 THR A C 1
ATOM 723 O O . THR A 1 99 ? -21.279 -4.783 42.770 1.00 82.38 99 THR A O 1
ATOM 726 N N . ILE A 1 100 ? -21.198 -5.017 40.535 1.00 81.25 100 ILE A N 1
ATOM 727 C CA . ILE A 1 100 ? -22.572 -4.548 40.297 1.00 81.25 100 ILE A CA 1
ATOM 728 C C . ILE A 1 100 ? -23.581 -5.472 40.986 1.00 81.25 100 ILE A C 1
ATOM 730 O O . ILE A 1 100 ? -24.489 -4.988 41.652 1.00 81.25 100 ILE A O 1
ATOM 734 N N . ALA A 1 101 ? -23.403 -6.792 40.887 1.00 84.38 101 ALA A N 1
ATOM 735 C CA . ALA A 1 101 ? -24.315 -7.762 41.496 1.00 84.38 101 ALA A CA 1
ATOM 736 C C . ALA A 1 101 ? -24.385 -7.673 43.033 1.00 84.38 101 ALA A C 1
ATOM 738 O O . ALA A 1 101 ? -25.381 -8.078 43.624 1.00 84.38 101 ALA A O 1
ATOM 739 N N . LYS A 1 102 ? -23.330 -7.163 43.678 1.00 84.06 102 LYS A N 1
ATOM 740 C CA . LYS A 1 102 ? -23.239 -6.987 45.136 1.00 84.06 102 LYS A CA 1
ATOM 741 C C . LYS A 1 102 ? -23.518 -5.552 45.589 1.00 84.06 102 LYS A C 1
ATOM 743 O O . LYS A 1 102 ? -23.422 -5.273 46.780 1.00 84.06 102 LYS A O 1
ATOM 748 N N . ALA A 1 103 ? -23.782 -4.636 44.662 1.00 82.50 103 ALA A N 1
ATOM 749 C CA . ALA A 1 103 ? -23.992 -3.237 44.991 1.00 82.50 103 ALA A CA 1
ATOM 750 C C . ALA A 1 103 ? -25.375 -3.038 45.622 1.00 82.50 103 ALA A C 1
ATOM 752 O O . ALA A 1 103 ? -26.387 -3.462 45.063 1.00 82.50 103 ALA A O 1
ATOM 753 N N . GLU A 1 104 ? -25.424 -2.352 46.764 1.00 84.56 104 GLU A N 1
ATOM 754 C CA . GLU A 1 104 ? -26.687 -1.947 47.376 1.00 84.56 104 GLU A CA 1
ATOM 755 C C . GLU A 1 104 ? -27.155 -0.590 46.820 1.00 84.56 104 GLU A C 1
ATOM 757 O O . GLU A 1 104 ? -26.335 0.322 46.634 1.00 84.56 104 GLU A O 1
ATOM 762 N N . PRO A 1 105 ? -28.462 -0.423 46.544 1.00 80.38 105 PRO A N 1
ATOM 763 C CA . PRO A 1 105 ? -29.015 0.865 46.154 1.00 80.38 105 PRO A CA 1
ATOM 764 C C . PRO A 1 105 ? -28.806 1.893 47.266 1.00 80.38 105 PRO A C 1
ATOM 766 O O . PRO A 1 105 ? -29.157 1.658 48.418 1.00 80.38 105 PRO A O 1
ATOM 769 N N . VAL A 1 106 ? -28.269 3.059 46.915 1.00 79.19 106 VAL A N 1
ATOM 770 C CA . VAL A 1 106 ? -28.130 4.180 47.854 1.00 79.19 106 VAL A CA 1
ATOM 771 C C . VAL A 1 106 ? -29.287 5.149 47.629 1.00 79.19 106 VAL A C 1
ATOM 773 O O . VAL A 1 106 ? -29.462 5.641 46.512 1.00 79.19 106 VAL A O 1
ATOM 776 N N . GLU A 1 107 ? -30.054 5.452 48.677 1.00 82.50 107 GLU A N 1
ATOM 777 C CA . GLU A 1 107 ? -31.094 6.487 48.631 1.00 82.50 107 GLU A CA 1
ATOM 778 C C . GLU A 1 107 ? -30.485 7.900 48.614 1.00 82.50 107 GLU A C 1
ATOM 780 O O . GLU A 1 107 ? -29.506 8.184 49.304 1.00 82.50 107 GLU A O 1
ATOM 785 N N . GLY A 1 108 ? -31.080 8.808 47.827 1.00 73.44 108 GLY A N 1
ATOM 786 C CA . GLY A 1 108 ? -30.754 10.241 47.865 1.00 73.44 108 GLY A CA 1
ATOM 787 C C . GLY A 1 108 ? -29.734 10.746 46.835 1.00 73.44 108 GLY A C 1
ATOM 788 O O . GLY A 1 108 ? -28.808 11.474 47.189 1.00 73.44 108 GLY 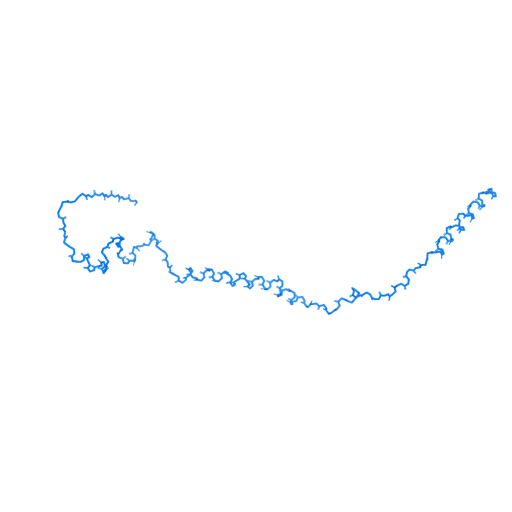A O 1
ATOM 789 N N . ARG A 1 109 ? -29.906 10.432 45.542 1.00 73.56 109 ARG A N 1
ATOM 790 C CA . ARG A 1 109 ? -29.133 11.054 44.444 1.00 73.56 109 ARG A CA 1
ATOM 791 C C . ARG A 1 109 ? -30.031 11.615 43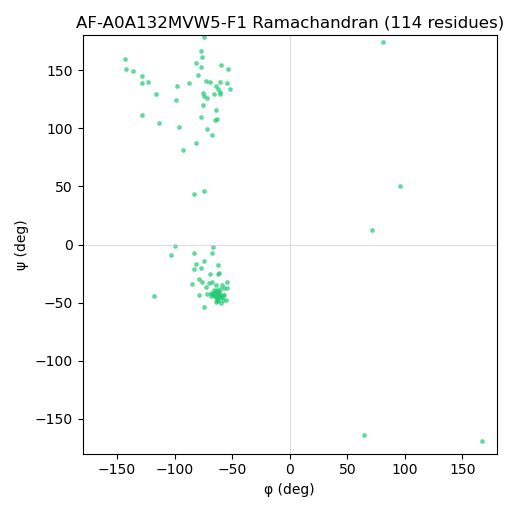.340 1.00 73.56 109 ARG A C 1
ATOM 793 O O . ARG A 1 109 ? -31.068 11.042 43.027 1.00 73.56 109 ARG A O 1
ATOM 800 N N . GLY A 1 110 ? -29.602 12.732 42.748 1.00 85.62 110 GLY A N 1
ATOM 801 C CA . GLY A 1 110 ? -30.199 13.302 41.536 1.00 85.62 110 GLY A CA 1
ATOM 802 C C . GLY A 1 110 ? -29.778 12.550 40.269 1.00 85.62 110 GLY A C 1
ATOM 803 O O . GLY A 1 110 ? -28.826 11.771 40.289 1.00 85.62 110 GLY A O 1
ATOM 804 N N . GLY A 1 111 ? -30.472 12.800 39.157 1.00 88.38 111 GLY A N 1
ATOM 805 C CA . GLY A 1 111 ? -30.187 12.178 37.864 1.00 88.38 111 GLY A CA 1
ATOM 806 C C . GLY A 1 111 ? -30.368 13.149 36.700 1.00 88.38 111 GLY A C 1
ATOM 807 O O . GLY A 1 111 ? -31.177 14.071 36.769 1.00 88.38 111 GLY A O 1
ATOM 808 N N . ALA A 1 112 ? -29.616 12.923 35.625 1.00 89.81 112 ALA A N 1
ATOM 809 C CA . ALA A 1 112 ? -29.777 13.601 34.344 1.00 89.81 112 ALA A CA 1
ATOM 810 C C . ALA A 1 112 ? -29.997 12.542 33.258 1.00 89.81 112 ALA A C 1
ATOM 812 O O . ALA A 1 112 ? -29.354 11.494 33.276 1.00 89.81 112 ALA A O 1
ATOM 813 N N . SER A 1 113 ? -30.905 12.804 32.318 1.00 91.69 113 SER A N 1
ATOM 814 C CA . SER A 1 113 ? -31.152 11.915 31.179 1.00 91.69 113 SER A CA 1
ATOM 815 C C . SER A 1 113 ? -31.289 12.717 29.889 1.00 91.69 113 SER A C 1
ATOM 817 O O . SER A 1 113 ? -31.737 13.863 29.907 1.00 91.69 113 SER A O 1
ATOM 819 N N . ALA A 1 114 ? -30.889 12.107 28.777 1.00 91.94 114 ALA A N 1
ATOM 820 C CA . ALA A 1 114 ? -31.059 12.627 27.428 1.00 91.94 114 ALA A CA 1
ATOM 821 C C . ALA A 1 114 ? -31.365 11.461 26.478 1.00 91.94 114 ALA A C 1
ATOM 823 O O . ALA A 1 114 ? -31.081 10.305 26.795 1.00 91.94 114 ALA A O 1
ATOM 824 N N . ARG A 1 115 ? -31.949 11.769 25.319 1.00 91.56 115 ARG A N 1
ATOM 825 C CA . ARG A 1 115 ? -32.152 10.822 24.218 1.00 91.56 115 ARG A CA 1
ATOM 826 C C . ARG A 1 115 ? -31.600 11.444 22.939 1.00 91.56 115 ARG A C 1
ATOM 828 O O . ARG A 1 115 ? -31.791 12.643 22.737 1.00 91.56 115 ARG A O 1
ATOM 835 N N . TRP A 1 116 ? -30.925 10.639 22.134 1.00 84.25 116 TRP A N 1
ATOM 836 C CA . TRP A 1 116 ? -30.422 10.988 20.807 1.00 84.25 116 TRP A CA 1
ATOM 837 C C . TRP A 1 116 ? -31.163 10.180 19.749 1.00 84.25 116 TRP A C 1
ATOM 839 O O . TRP A 1 116 ? -31.513 9.014 20.047 1.00 84.25 116 TRP A O 1
#

Foldseek 3Di:
DDPVVVVVVVVVVVVVVVVVVVPDPPPPPPCDPVNPPDDDDPPVVVCCVVPVVVVVVVVVVCCVVCVVVVPVDDDDDPVDPDPDDDDDDPDDPDDPVVCVVPDDDDPDDDDDDDDD

pLDDT: mean 85.49, std 8.99, range [56.56, 98.69]

Mean predicted aligned error: 15.45 Å

Solvent-accessible surface area (backbone atoms only — not comparable to full-atom values): 7865 Å² total; per-residue (Å²): 135,58,72,70,58,53,53,51,50,50,52,51,51,51,51,52,52,51,58,55,69,70,58,71,78,85,85,71,85,68,82,48,80,83,72,56,79,68,81,77,80,54,66,68,57,53,46,44,55,76,48,42,48,58,52,52,52,49,52,52,52,50,46,69,64,47,48,62,63,66,70,71,56,86,72,94,49,92,91,49,78,90,81,70,78,91,81,68,88,92,52,77,96,65,64,62,69,64,49,57,75,68,56,75,89,75,88,90,76,89,87,86,87,88,86,134

Sequence (116 aa):
MTTRNALRAAVVLAGAALSAAMTSPAFALVRDDGDDPGRPMPVGEALLIFVGVPVALFLIISLLVTVPSLVRGPRYRPDLGWWAPPVWFGGPSGDVAATIAKAEPVEGRGGASARW

InterPro domains:
  IPR060829 Aa3-type cytochrome oxidase subunit CtaJ [NF050118] (44-116)